Protein AF-A0A1M7E7D5-F1 (afdb_monomer_lite)

Organism: NCBI:txid1123231

Radius of gyration: 10.38 Å; chains: 1; bounding box: 21×23×28 Å

pLDDT: mean 77.14, std 10.93, range [39.09, 88.69]

Secondary structure (DSSP, 8-state):
---SSHHHHSS--HHHHHHHHTS-HHHHHHHHHTSS-GGGS-HHHHHHHHHHHHHHH--

Structure (mmCIF, N/CA/C/O backbone):
data_AF-A0A1M7E7D5-F1
#
_entry.id   AF-A0A1M7E7D5-F1
#
loop_
_atom_site.group_PDB
_atom_site.id
_atom_site.type_symbol
_atom_site.label_atom_id
_atom_site.label_alt_id
_atom_site.label_comp_id
_atom_site.label_asym_id
_atom_site.label_entity_id
_atom_site.label_seq_id
_atom_site.pdbx_PDB_ins_code
_atom_site.Cartn_x
_atom_site.Cartn_y
_atom_site.Cartn_z
_atom_site.occupancy
_atom_site.B_iso_or_equiv
_atom_site.auth_seq_id
_atom_site.auth_comp_id
_atom_site.auth_asym_id
_atom_site.auth_atom_id
_atom_site.pdbx_PDB_model_num
ATOM 1 N N . MET A 1 1 ? 5.784 -13.524 -2.153 1.00 39.09 1 MET A N 1
ATOM 2 C CA . MET A 1 1 ? 6.379 -12.177 -2.200 1.00 39.09 1 MET A CA 1
ATOM 3 C C . MET A 1 1 ? 5.562 -11.354 -1.231 1.00 39.09 1 MET A C 1
ATOM 5 O O . MET A 1 1 ? 4.358 -11.268 -1.410 1.00 39.09 1 MET A O 1
ATOM 9 N N . VAL A 1 2 ? 6.158 -10.987 -0.101 1.00 41.50 2 VAL A N 1
ATOM 10 C CA . VAL A 1 2 ? 5.457 -10.336 1.013 1.00 41.50 2 VAL A CA 1
ATOM 11 C C . VAL A 1 2 ? 5.458 -8.849 0.702 1.00 41.50 2 VAL A C 1
ATOM 13 O O . VAL A 1 2 ? 6.528 -8.319 0.418 1.00 41.50 2 VAL A O 1
ATOM 16 N N . HIS A 1 3 ? 4.291 -8.205 0.684 1.00 52.34 3 HIS A N 1
ATOM 17 C CA . HIS A 1 3 ? 4.206 -6.755 0.539 1.00 52.34 3 HIS A CA 1
ATOM 18 C C . HIS A 1 3 ? 5.112 -6.115 1.596 1.00 52.34 3 HIS A C 1
ATOM 20 O O . HIS A 1 3 ? 4.861 -6.262 2.788 1.00 52.34 3 HIS A O 1
ATOM 26 N N . GLU A 1 4 ? 6.191 -5.459 1.159 1.00 60.91 4 GLU A N 1
ATOM 27 C CA . GLU A 1 4 ? 7.164 -4.800 2.047 1.00 60.91 4 GLU A CA 1
ATOM 28 C C . GLU A 1 4 ? 6.540 -3.653 2.854 1.00 60.91 4 GLU A C 1
ATOM 30 O O . GLU A 1 4 ? 7.155 -3.176 3.801 1.00 60.91 4 GLU A O 1
ATOM 35 N N . LEU A 1 5 ? 5.313 -3.250 2.507 1.00 66.88 5 LEU A N 1
ATOM 36 C CA . LEU A 1 5 ? 4.583 -2.170 3.143 1.00 66.88 5 LEU A CA 1
ATOM 37 C C . LEU A 1 5 ? 3.245 -2.658 3.715 1.00 66.88 5 LEU A C 1
ATOM 39 O O . LEU A 1 5 ? 2.427 -3.276 3.020 1.00 66.88 5 LEU A O 1
ATOM 43 N N . ASN A 1 6 ? 3.001 -2.324 4.979 1.00 70.94 6 ASN A N 1
ATOM 44 C CA . ASN A 1 6 ? 1.781 -2.632 5.721 1.00 70.94 6 ASN A CA 1
ATOM 45 C C . ASN A 1 6 ? 0.528 -1.993 5.104 1.00 70.94 6 ASN A C 1
ATOM 47 O O . ASN A 1 6 ? -0.555 -2.562 5.240 1.00 70.94 6 ASN A O 1
ATOM 51 N N . ILE A 1 7 ? 0.643 -0.873 4.375 1.00 74.31 7 ILE A N 1
ATOM 52 C CA . ILE A 1 7 ? -0.517 -0.255 3.699 1.00 74.31 7 ILE A CA 1
ATOM 53 C C . ILE A 1 7 ? -1.135 -1.198 2.661 1.00 74.31 7 ILE A C 1
ATOM 55 O O . ILE A 1 7 ? -2.353 -1.200 2.492 1.00 74.31 7 ILE A O 1
ATOM 59 N N . PHE A 1 8 ? -0.312 -2.011 1.994 1.00 73.69 8 PHE A N 1
ATOM 60 C CA . PHE A 1 8 ? -0.756 -2.977 0.983 1.00 73.69 8 PHE A CA 1
ATOM 61 C C . PHE A 1 8 ? -1.033 -4.370 1.569 1.00 73.69 8 PHE A C 1
ATOM 63 O O . PHE A 1 8 ? -1.659 -5.196 0.915 1.00 73.69 8 PHE A O 1
ATOM 70 N N . GLY A 1 9 ? -0.600 -4.633 2.806 1.00 66.44 9 GLY A N 1
ATOM 71 C CA . GLY A 1 9 ? -0.933 -5.847 3.562 1.00 66.44 9 GLY A CA 1
ATOM 72 C C . GLY A 1 9 ? -2.090 -5.684 4.560 1.00 66.44 9 GLY A C 1
ATOM 73 O O . GLY A 1 9 ? -2.449 -6.645 5.239 1.00 66.44 9 GLY A O 1
ATOM 74 N N . GLY A 1 10 ? -2.639 -4.473 4.691 1.00 65.44 10 GLY A N 1
ATOM 75 C CA . GLY A 1 10 ? -3.599 -4.086 5.726 1.00 65.44 10 GLY A CA 1
ATOM 76 C C . GLY A 1 10 ? -5.060 -4.033 5.264 1.00 65.44 10 GLY A C 1
ATOM 77 O O . GLY A 1 10 ? -5.398 -4.330 4.125 1.00 65.44 10 GLY A O 1
ATOM 78 N N . SER A 1 11 ? -5.957 -3.610 6.162 1.00 65.00 11 SER A N 1
ATOM 79 C CA . SER A 1 11 ? -7.420 -3.566 5.952 1.00 65.00 11 SER A CA 1
ATOM 80 C C . SER A 1 11 ? -7.928 -2.457 5.012 1.00 65.00 11 SER A C 1
ATOM 82 O O . SER A 1 11 ? -9.123 -2.159 5.019 1.00 65.00 11 SER A O 1
ATOM 84 N N . LEU A 1 12 ? -7.052 -1.807 4.242 1.00 74.00 12 LEU A N 1
ATOM 85 C CA . LEU A 1 12 ? -7.443 -0.736 3.326 1.00 74.00 12 LEU A CA 1
ATOM 86 C C . LEU A 1 12 ? -8.015 -1.318 2.035 1.00 74.00 12 LEU A C 1
ATOM 88 O O . LEU A 1 12 ? -7.470 -2.246 1.444 1.00 74.00 12 LEU A O 1
ATOM 92 N N . THR A 1 13 ? -9.125 -0.746 1.580 1.00 83.81 13 THR A N 1
ATOM 93 C CA . THR A 1 13 ? -9.725 -1.123 0.296 1.00 83.81 13 THR A CA 1
ATOM 94 C C . THR A 1 13 ? -8.974 -0.486 -0.873 1.00 83.81 13 THR A C 1
ATOM 96 O O . THR A 1 13 ? -8.413 0.605 -0.746 1.00 83.81 13 THR A O 1
ATOM 99 N N . ASN A 1 14 ? -9.040 -1.113 -2.052 1.00 85.62 14 ASN A N 1
ATOM 100 C CA . ASN A 1 14 ? -8.420 -0.594 -3.280 1.00 85.62 14 ASN A CA 1
ATOM 101 C C . ASN A 1 14 ? -8.846 0.851 -3.586 1.00 85.62 14 ASN A C 1
ATOM 103 O O . ASN A 1 14 ? -8.050 1.642 -4.081 1.00 85.62 14 ASN A O 1
ATOM 107 N N . TYR A 1 15 ? -10.096 1.198 -3.262 1.00 85.31 15 TYR A N 1
ATOM 108 C CA . TYR A 1 15 ? -10.628 2.551 -3.408 1.00 85.31 15 TYR A CA 1
ATOM 109 C C . TYR A 1 15 ? -9.916 3.552 -2.488 1.00 85.31 15 TYR A C 1
ATOM 111 O O . TYR A 1 15 ? -9.458 4.593 -2.945 1.00 85.31 15 TYR A O 1
ATOM 119 N N . GLN A 1 16 ? -9.762 3.224 -1.202 1.00 84.75 16 GLN A N 1
ATOM 120 C CA . GLN A 1 16 ? -9.076 4.098 -0.243 1.00 84.75 16 GLN A CA 1
ATOM 121 C C . GLN A 1 16 ? -7.606 4.299 -0.610 1.00 84.75 16 GLN A C 1
ATOM 123 O O . GLN A 1 16 ? -7.095 5.408 -0.496 1.00 84.75 16 GLN A O 1
ATOM 128 N N . LEU A 1 17 ? -6.938 3.243 -1.076 1.00 85.06 17 LEU A N 1
ATOM 129 C CA . LEU A 1 17 ? -5.564 3.326 -1.564 1.00 85.06 17 LEU A CA 1
ATOM 130 C C . LEU A 1 17 ? -5.464 4.186 -2.826 1.00 85.06 17 LEU A C 1
ATOM 132 O O . LEU A 1 17 ? -4.557 5.002 -2.932 1.00 85.06 17 LEU A O 1
ATOM 136 N N . SER A 1 18 ? -6.406 4.039 -3.757 1.00 88.25 18 SER A N 1
ATOM 137 C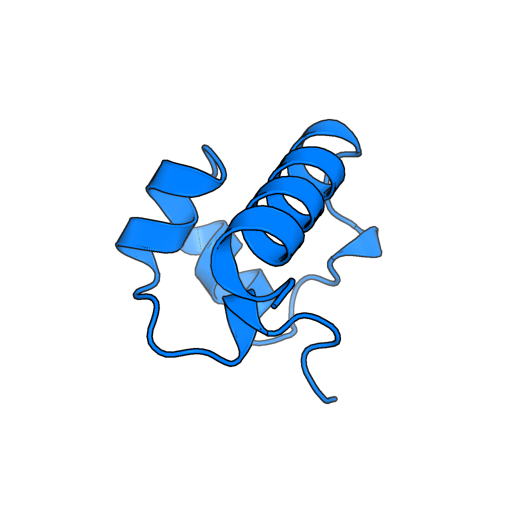 CA . SER A 1 18 ? -6.472 4.844 -4.980 1.00 88.25 18 SER A CA 1
ATOM 138 C C . SER A 1 18 ? -6.617 6.332 -4.668 1.00 88.25 18 SER A C 1
ATOM 140 O O . SER A 1 18 ? -5.836 7.132 -5.179 1.00 88.25 18 SER A O 1
ATOM 142 N N . GLU A 1 19 ? -7.539 6.688 -3.773 1.00 87.88 19 GLU A N 1
ATOM 143 C CA . GLU A 1 19 ? -7.749 8.075 -3.340 1.00 87.88 19 GLU A CA 1
ATOM 144 C C . GLU A 1 19 ? -6.542 8.620 -2.565 1.00 87.88 19 GLU A C 1
ATOM 146 O O . GLU A 1 19 ? -6.102 9.742 -2.799 1.00 87.88 19 GLU A O 1
ATOM 151 N N . ALA A 1 20 ? -5.962 7.826 -1.661 1.00 83.81 20 ALA A N 1
ATOM 152 C CA . ALA A 1 20 ? -4.831 8.262 -0.844 1.00 83.81 20 ALA A CA 1
ATOM 153 C C . ALA A 1 20 ? -3.543 8.452 -1.666 1.00 83.81 20 ALA A C 1
ATOM 155 O O . ALA A 1 20 ? -2.746 9.353 -1.395 1.00 83.81 20 ALA A O 1
ATOM 156 N N . LEU A 1 21 ? -3.333 7.607 -2.676 1.00 81.06 21 LEU A N 1
ATOM 157 C CA . LEU A 1 21 ? -2.153 7.640 -3.538 1.00 81.06 21 LEU A CA 1
ATOM 158 C C . LEU A 1 21 ? -2.335 8.513 -4.777 1.00 81.06 21 LEU A C 1
ATOM 160 O O . LEU A 1 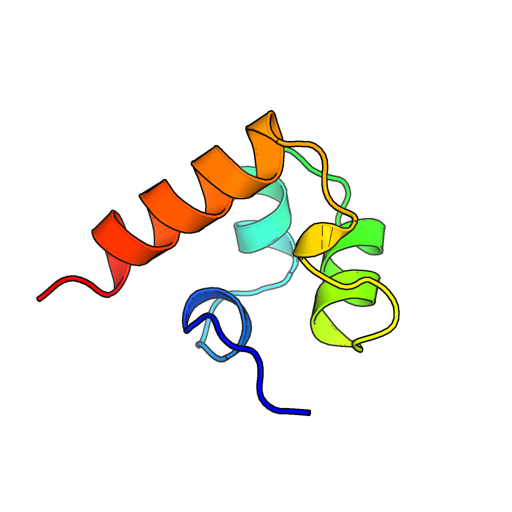21 ? -1.336 8.843 -5.421 1.00 81.06 21 LEU A O 1
ATOM 164 N N . ASP A 1 22 ? -3.568 8.937 -5.066 1.00 84.88 22 ASP A N 1
ATOM 165 C CA . ASP A 1 22 ? -3.943 9.664 -6.280 1.00 84.88 22 ASP A CA 1
ATOM 166 C C . ASP A 1 22 ? -3.543 8.877 -7.543 1.00 84.88 22 ASP A C 1
ATOM 168 O O . ASP A 1 22 ? -2.930 9.394 -8.476 1.00 84.88 22 ASP A O 1
ATOM 172 N N . ILE A 1 23 ? -3.816 7.569 -7.534 1.00 84.81 23 ILE A N 1
ATOM 173 C CA . ILE A 1 23 ? -3.548 6.660 -8.657 1.00 84.81 23 ILE A CA 1
ATOM 174 C C . ILE A 1 23 ? -4.816 5.888 -9.011 1.00 84.81 23 ILE A C 1
ATOM 176 O O . ILE A 1 23 ? -5.634 5.637 -8.127 1.00 84.81 23 ILE A O 1
ATOM 180 N N . PRO A 1 24 ? -4.997 5.458 -10.270 1.00 88.69 24 PRO A N 1
ATOM 181 C CA . PRO A 1 24 ? -6.172 4.684 -10.646 1.00 88.69 24 PRO A CA 1
ATOM 182 C C . PRO A 1 24 ? -6.250 3.351 -9.887 1.00 88.69 24 PRO A C 1
ATOM 184 O O . PRO A 1 24 ? -5.234 2.697 -9.644 1.00 88.69 24 PRO A O 1
ATOM 187 N N . ILE A 1 25 ? -7.477 2.935 -9.556 1.00 86.88 25 ILE A N 1
ATOM 188 C CA . ILE A 1 25 ? -7.784 1.690 -8.824 1.00 86.88 25 ILE A CA 1
ATOM 189 C C . ILE A 1 25 ? -7.195 0.455 -9.522 1.00 86.88 25 ILE A C 1
ATOM 191 O O . ILE A 1 25 ? -6.799 -0.499 -8.857 1.00 86.88 25 ILE A O 1
ATOM 195 N N . GLU A 1 26 ? -7.123 0.460 -10.853 1.00 87.69 26 GLU A N 1
ATOM 196 C CA . GLU A 1 26 ? -6.478 -0.600 -11.643 1.00 87.69 26 GLU A CA 1
ATOM 197 C C . GLU A 1 26 ? -5.007 -0.752 -11.248 1.00 87.69 26 GLU A C 1
ATOM 199 O O . GLU A 1 26 ? -4.573 -1.838 -10.883 1.00 87.69 26 GLU A O 1
ATOM 204 N N . ARG A 1 27 ? -4.284 0.367 -11.143 1.00 84.12 27 ARG A N 1
ATOM 205 C CA . ARG A 1 27 ? -2.879 0.359 -10.737 1.00 84.12 27 ARG A CA 1
ATOM 206 C C . ARG A 1 27 ? -2.686 -0.115 -9.300 1.00 84.12 27 ARG A C 1
ATOM 208 O O . ARG A 1 27 ? -1.698 -0.771 -8.999 1.00 84.12 27 ARG A O 1
ATOM 215 N N . VAL A 1 28 ? -3.623 0.210 -8.407 1.00 85.12 28 VAL A N 1
ATOM 216 C CA . VAL A 1 28 ? -3.627 -0.321 -7.034 1.00 85.12 28 VAL A CA 1
ATOM 217 C C . VAL A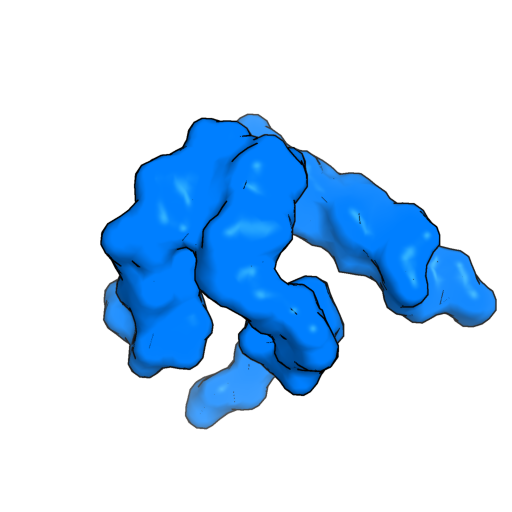 1 28 ? -3.780 -1.841 -7.049 1.00 85.12 28 VAL A C 1
ATOM 219 O O . VAL A 1 28 ? -3.072 -2.530 -6.319 1.00 85.12 28 VAL A O 1
ATOM 222 N N . GLN A 1 29 ? -4.679 -2.370 -7.884 1.00 85.25 29 GLN A N 1
ATOM 223 C CA . GLN A 1 29 ? -4.867 -3.814 -8.035 1.00 85.25 29 GLN A CA 1
ATOM 224 C C . GLN A 1 29 ? -3.622 -4.502 -8.591 1.00 85.25 29 GLN A C 1
ATOM 226 O O . GLN A 1 29 ? -3.276 -5.568 -8.088 1.00 85.25 29 GLN A O 1
ATOM 231 N N . ASP A 1 30 ? -2.928 -3.896 -9.554 1.00 85.75 30 ASP A N 1
ATOM 232 C CA . ASP A 1 30 ? -1.670 -4.437 -10.082 1.00 85.75 30 ASP A CA 1
ATOM 233 C C . ASP A 1 30 ? -0.580 -4.503 -8.998 1.00 85.75 30 ASP A C 1
ATOM 235 O O . ASP A 1 30 ? 0.132 -5.502 -8.886 1.00 85.75 30 ASP A O 1
ATOM 239 N N . ILE A 1 31 ? -0.484 -3.477 -8.141 1.00 81.56 31 ILE A N 1
ATOM 240 C CA . ILE A 1 31 ? 0.452 -3.453 -7.002 1.00 81.56 31 ILE A CA 1
ATOM 241 C C . ILE A 1 31 ? 0.088 -4.530 -5.968 1.00 81.56 31 ILE A C 1
ATOM 243 O O . ILE A 1 31 ? 0.958 -5.261 -5.492 1.00 81.56 31 ILE A O 1
ATOM 247 N N . LEU A 1 32 ? -1.198 -4.655 -5.624 1.00 80.00 32 LEU A N 1
ATOM 248 C CA . LEU A 1 32 ? -1.694 -5.658 -4.671 1.00 80.00 32 LEU A CA 1
ATOM 249 C C . LEU A 1 32 ? -1.571 -7.090 -5.204 1.00 80.00 32 LEU A C 1
ATOM 251 O O . LEU A 1 32 ? -1.338 -8.017 -4.437 1.00 80.00 32 LEU A O 1
ATOM 255 N N . SER A 1 33 ? -1.689 -7.275 -6.517 1.00 80.81 33 SER A N 1
ATOM 256 C CA . SER A 1 33 ? -1.508 -8.577 -7.168 1.00 80.81 33 SER A CA 1
ATOM 257 C C . SER A 1 33 ? -0.030 -8.958 -7.310 1.00 80.81 33 SER A C 1
ATOM 259 O O . SER A 1 33 ? 0.278 -10.110 -7.612 1.00 80.81 33 SER A O 1
ATOM 261 N N . GLY A 1 34 ? 0.886 -8.014 -7.063 1.00 74.50 34 GLY A N 1
ATOM 262 C CA . GLY A 1 34 ? 2.325 -8.198 -7.245 1.00 74.50 34 GLY A CA 1
ATOM 263 C C . GLY A 1 34 ? 2.781 -8.128 -8.705 1.00 74.50 34 GLY A C 1
ATOM 264 O O . GLY A 1 34 ? 3.929 -8.465 -8.984 1.00 74.50 34 GLY A O 1
ATOM 265 N N . ASP A 1 35 ? 1.906 -7.689 -9.615 1.00 80.56 35 ASP A N 1
ATOM 266 C CA . ASP A 1 35 ? 2.206 -7.465 -11.036 1.00 80.56 35 ASP A CA 1
ATOM 267 C C . ASP A 1 35 ? 3.088 -6.215 -11.211 1.00 80.56 35 ASP A C 1
ATOM 269 O O . ASP A 1 35 ? 3.995 -6.177 -12.042 1.00 80.56 35 ASP A O 1
ATOM 273 N N . VAL A 1 36 ? 2.884 -5.212 -10.347 1.00 78.38 36 VAL A N 1
ATOM 274 C CA . VAL A 1 36 ? 3.686 -3.983 -10.290 1.00 78.38 36 VAL A CA 1
ATOM 275 C C . VAL A 1 36 ? 4.447 -3.911 -8.969 1.00 78.38 36 VAL A C 1
ATOM 277 O O . VAL A 1 36 ? 3.865 -3.854 -7.886 1.00 78.38 36 VAL A O 1
ATOM 280 N N . SER A 1 37 ? 5.776 -3.857 -9.054 1.00 75.00 37 SER A N 1
ATOM 281 C CA . SER A 1 37 ? 6.624 -3.558 -7.898 1.00 75.00 37 SER A CA 1
ATOM 282 C C . SER A 1 37 ? 6.528 -2.086 -7.506 1.00 75.00 37 SER A C 1
ATOM 284 O O . SER A 1 37 ? 6.490 -1.200 -8.356 1.00 75.00 37 SER A O 1
ATOM 286 N N . LEU A 1 38 ? 6.593 -1.805 -6.203 1.00 70.56 38 LEU A N 1
ATOM 287 C CA . LEU A 1 38 ? 6.614 -0.435 -5.675 1.00 70.56 38 LEU A CA 1
ATOM 288 C C . LEU A 1 38 ? 7.795 0.383 -6.217 1.00 70.56 38 LEU A C 1
ATOM 290 O O . LEU A 1 38 ? 7.662 1.585 -6.410 1.00 70.56 38 LEU A O 1
ATOM 294 N N . GLY A 1 39 ? 8.921 -0.273 -6.518 1.00 69.38 39 GLY A N 1
ATOM 295 C CA . GLY A 1 39 ? 10.087 0.345 -7.157 1.00 69.38 39 GLY A CA 1
ATOM 296 C C . GLY A 1 39 ? 9.868 0.789 -8.609 1.00 69.38 39 GLY A C 1
ATOM 297 O O . GLY A 1 39 ? 10.649 1.589 -9.112 1.00 69.38 39 GLY A O 1
ATOM 298 N N . ASP A 1 40 ? 8.807 0.307 -9.261 1.00 75.62 40 ASP A N 1
ATOM 299 C CA . ASP A 1 40 ? 8.397 0.712 -10.613 1.00 75.62 40 ASP A CA 1
ATOM 300 C C . ASP A 1 40 ? 7.434 1.919 -10.583 1.00 75.62 40 ASP A C 1
ATOM 302 O O . ASP A 1 40 ? 7.089 2.512 -11.609 1.00 75.62 40 ASP A O 1
ATOM 306 N N . LEU A 1 41 ? 6.979 2.314 -9.387 1.00 76.38 41 LEU A N 1
ATOM 307 C CA . LEU A 1 41 ? 6.144 3.494 -9.219 1.00 76.38 41 LEU A CA 1
ATOM 308 C C . LEU A 1 41 ? 6.962 4.773 -9.365 1.00 76.38 41 LEU A C 1
ATOM 310 O O . LEU A 1 41 ? 8.147 4.849 -9.044 1.00 76.38 41 LEU A O 1
ATOM 314 N N . CYS A 1 42 ? 6.280 5.827 -9.810 1.00 80.94 42 CYS A N 1
ATOM 315 C CA . CYS A 1 42 ? 6.875 7.149 -9.881 1.00 80.94 42 CYS A CA 1
ATOM 316 C C . CYS A 1 42 ? 7.371 7.574 -8.488 1.00 80.94 42 CYS A C 1
ATOM 318 O O . CYS A 1 42 ? 6.685 7.321 -7.492 1.00 80.94 42 CYS A O 1
ATOM 320 N N . PRO A 1 43 ? 8.514 8.276 -8.399 1.00 81.69 43 PRO A N 1
ATOM 321 C CA . PRO A 1 43 ? 9.102 8.676 -7.120 1.00 81.69 43 PRO A CA 1
ATOM 322 C C . PRO A 1 43 ? 8.147 9.516 -6.256 1.00 81.69 43 PRO A C 1
ATOM 324 O O . PRO A 1 43 ? 8.191 9.442 -5.030 1.00 81.69 43 PRO A O 1
ATOM 327 N N . GLU A 1 44 ? 7.239 10.274 -6.875 1.00 83.44 44 GLU A N 1
ATOM 328 C CA . GLU A 1 44 ? 6.191 11.027 -6.176 1.00 83.44 44 GLU A CA 1
ATOM 329 C C . GLU A 1 44 ? 5.157 10.113 -5.501 1.00 83.44 44 GLU A C 1
ATOM 331 O O . GLU A 1 44 ? 4.805 10.330 -4.341 1.00 83.44 44 GLU A O 1
ATOM 336 N N . THR A 1 45 ? 4.707 9.063 -6.192 1.00 81.00 45 THR A N 1
ATOM 337 C CA . THR A 1 45 ? 3.785 8.059 -5.642 1.00 81.00 45 THR A CA 1
ATOM 338 C C . THR A 1 45 ? 4.458 7.275 -4.522 1.00 81.00 45 THR A C 1
ATOM 340 O O . THR A 1 45 ? 3.872 7.122 -3.457 1.00 81.00 45 THR A O 1
ATOM 343 N N . LEU A 1 46 ? 5.709 6.852 -4.720 1.00 83.12 46 LEU A N 1
ATOM 344 C CA . LEU A 1 46 ? 6.512 6.163 -3.704 1.00 83.12 46 LEU A CA 1
ATOM 345 C C . LEU A 1 46 ? 6.639 6.998 -2.423 1.00 83.12 46 LEU A C 1
ATOM 347 O O . LEU A 1 46 ? 6.454 6.491 -1.319 1.00 83.12 46 LEU A O 1
ATOM 351 N N . LYS A 1 47 ? 6.871 8.307 -2.561 1.00 84.50 47 LYS A N 1
ATOM 352 C CA . LYS A 1 47 ? 6.910 9.226 -1.421 1.00 84.50 47 LYS A CA 1
ATOM 353 C C . LYS A 1 47 ? 5.565 9.303 -0.690 1.00 84.50 47 LYS A C 1
ATOM 355 O O . LYS A 1 47 ? 5.560 9.264 0.536 1.00 84.50 47 LYS A O 1
ATOM 360 N N . LYS A 1 48 ? 4.438 9.386 -1.411 1.00 83.81 48 LYS A N 1
ATOM 361 C CA . LYS A 1 48 ? 3.093 9.367 -0.800 1.00 83.81 48 LYS A CA 1
ATOM 362 C C . LYS A 1 48 ? 2.824 8.056 -0.066 1.00 83.81 48 LYS A C 1
ATOM 364 O O . LYS A 1 48 ? 2.332 8.083 1.056 1.00 83.81 48 LYS A O 1
ATOM 369 N N . VAL A 1 49 ? 3.182 6.930 -0.682 1.00 83.12 49 VAL A N 1
ATOM 370 C CA . VAL A 1 49 ? 3.088 5.595 -0.084 1.00 83.12 49 VAL A CA 1
ATOM 371 C C . VAL A 1 49 ? 3.848 5.550 1.247 1.00 83.12 49 VAL A C 1
ATOM 373 O O . VAL A 1 49 ? 3.266 5.168 2.256 1.00 83.12 49 VAL A O 1
ATOM 376 N N . HIS A 1 50 ? 5.108 5.998 1.276 1.00 82.81 50 HIS A N 1
ATOM 377 C CA . HIS A 1 50 ? 5.902 6.040 2.508 1.00 82.81 50 HIS A CA 1
ATOM 378 C C . HIS A 1 50 ? 5.310 6.977 3.567 1.00 82.81 50 HIS A C 1
ATOM 380 O O . HIS A 1 50 ? 5.250 6.608 4.733 1.00 82.81 50 HIS A O 1
ATOM 386 N N . GLN A 1 51 ? 4.816 8.154 3.173 1.00 84.62 51 GLN A N 1
ATOM 387 C CA . GLN A 1 51 ? 4.162 9.079 4.104 1.00 84.62 51 GLN A CA 1
ATOM 388 C C . GLN A 1 51 ? 2.888 8.492 4.721 1.00 84.62 51 GLN A C 1
ATOM 390 O O . GLN A 1 51 ? 2.642 8.680 5.909 1.00 84.62 51 GLN A O 1
ATOM 395 N N . LEU A 1 52 ? 2.076 7.789 3.925 1.00 81.38 52 LEU A N 1
ATOM 396 C CA . LEU A 1 52 ? 0.884 7.091 4.410 1.00 81.38 52 LEU A CA 1
ATOM 397 C C . LEU A 1 52 ? 1.255 5.934 5.326 1.00 81.38 52 LEU A C 1
ATOM 399 O O . LEU A 1 52 ? 0.606 5.743 6.349 1.00 81.38 52 LEU A O 1
ATOM 403 N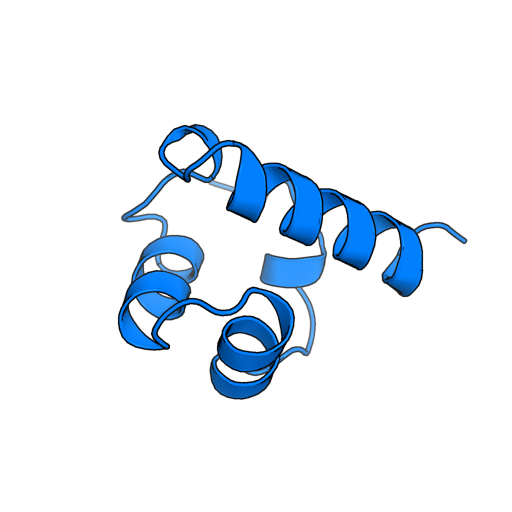 N . GLU A 1 53 ? 2.3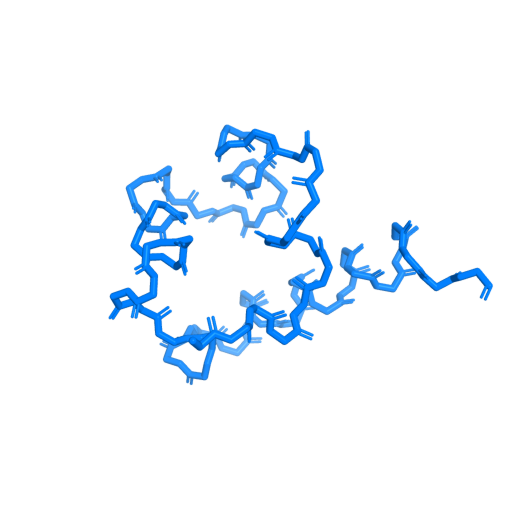01 5.188 4.981 1.00 81.75 53 GLU A N 1
ATOM 404 C CA . GLU A 1 53 ? 2.804 4.118 5.827 1.00 81.75 53 GLU A CA 1
ATOM 405 C C . GLU A 1 53 ? 3.276 4.648 7.183 1.00 81.75 53 GLU A C 1
ATOM 407 O O . GLU A 1 53 ? 2.850 4.136 8.217 1.00 81.75 53 GLU A O 1
ATOM 412 N N . GLU A 1 54 ? 4.080 5.712 7.202 1.00 81.94 54 GLU A N 1
ATOM 413 C CA . GLU A 1 54 ? 4.507 6.337 8.452 1.00 81.94 54 GLU A CA 1
ATOM 414 C C . GLU A 1 54 ? 3.309 6.881 9.245 1.00 81.94 54 GLU A C 1
ATOM 416 O O . GLU A 1 54 ? 3.206 6.647 10.444 1.00 81.94 54 GLU A O 1
ATOM 421 N N . ALA A 1 55 ? 2.351 7.545 8.593 1.00 81.00 55 ALA A N 1
ATOM 422 C CA . ALA A 1 55 ? 1.188 8.114 9.275 1.00 81.00 55 ALA A CA 1
ATOM 423 C C . ALA A 1 55 ? 0.231 7.061 9.866 1.00 81.00 55 ALA A C 1
ATOM 425 O O . ALA A 1 55 ? -0.431 7.334 10.866 1.00 81.00 55 ALA A O 1
ATOM 426 N N . LEU A 1 56 ? 0.119 5.886 9.238 1.00 76.56 56 LEU A N 1
ATOM 427 C CA . LEU A 1 56 ? -0.832 4.839 9.630 1.00 76.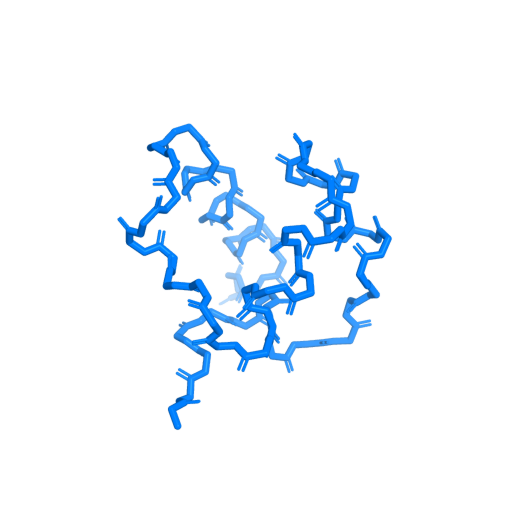56 56 LEU A CA 1
ATOM 428 C C . LEU A 1 56 ? -0.208 3.748 10.508 1.00 76.56 56 LEU A C 1
ATOM 430 O O . LEU A 1 56 ? -0.919 3.158 11.321 1.00 76.56 56 LEU A O 1
ATOM 434 N N . PHE A 1 57 ? 1.088 3.468 10.344 1.00 74.06 57 PHE A N 1
ATOM 435 C CA . PHE A 1 57 ? 1.762 2.324 10.968 1.00 74.06 57 PHE A CA 1
ATOM 436 C C . PHE A 1 57 ? 3.009 2.684 11.784 1.00 74.06 57 PHE A C 1
ATOM 438 O O . PHE A 1 57 ? 3.510 1.814 12.496 1.00 74.06 57 PHE A O 1
ATOM 445 N N . SER A 1 58 ? 3.512 3.925 11.739 1.00 64.50 58 SER A N 1
ATOM 446 C CA . SER A 1 58 ? 4.598 4.351 12.630 1.00 64.50 58 SER A CA 1
ATOM 447 C C . SER A 1 58 ? 4.027 4.694 14.008 1.00 64.50 58 SER A C 1
ATOM 449 O O . SER A 1 58 ? 3.704 5.847 14.296 1.00 64.50 58 SER A O 1
ATOM 451 N N . SER A 1 59 ? 3.874 3.669 14.849 1.00 48.91 59 SER A N 1
ATOM 452 C CA . SER A 1 59 ? 3.579 3.804 16.279 1.00 48.91 59 SER A CA 1
ATOM 453 C C . SER A 1 59 ? 4.811 3.575 17.142 1.00 48.91 59 SER A C 1
ATOM 455 O O . SER A 1 59 ? 5.708 2.810 16.726 1.00 48.91 59 SER A O 1
#

Foldseek 3Di:
DDLPFVVLVDPDDLVNLCVQLVHDSVVSVCCSVVVDDLVNDDPSSNVSSVVVRCVPPVD

Sequence (59 aa):
MVHELNIFGGSLTNYQLSEALDIPIERVQDILSGDVSLGDLCPETLKKVHQLEEALFSS